Protein AF-A0A529LVK4-F1 (afdb_monomer_lite)

Structure (mmCIF, N/CA/C/O backbone):
data_AF-A0A529LVK4-F1
#
_entry.id   A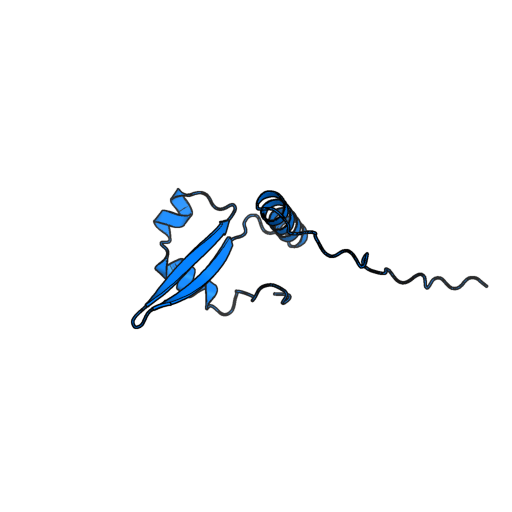F-A0A529LVK4-F1
#
loop_
_atom_site.group_PDB
_atom_site.id
_atom_site.type_symbol
_atom_site.label_atom_id
_atom_site.label_alt_id
_atom_site.label_comp_id
_atom_site.label_asym_id
_atom_site.label_entity_id
_atom_site.label_seq_id
_atom_site.pdbx_PDB_ins_code
_atom_site.Cartn_x
_atom_site.Cartn_y
_atom_site.Cartn_z
_atom_site.occupancy
_atom_site.B_iso_or_equiv
_atom_site.auth_seq_id
_atom_site.auth_comp_id
_atom_site.auth_asym_id
_atom_site.auth_atom_id
_atom_site.pdbx_PDB_model_num
ATOM 1 N N . MET A 1 1 ? -47.271 -2.293 -12.181 1.00 40.50 1 MET A N 1
ATOM 2 C CA . MET A 1 1 ? -46.303 -3.399 -12.041 1.00 40.50 1 MET A CA 1
ATOM 3 C C . MET A 1 1 ? -44.927 -2.799 -12.260 1.00 40.50 1 MET A C 1
ATOM 5 O O . MET A 1 1 ? -44.580 -2.512 -13.396 1.00 40.50 1 MET A O 1
ATOM 9 N N . SER A 1 2 ? -44.230 -2.465 -11.175 1.00 42.03 2 SER A N 1
ATOM 10 C CA . SER A 1 2 ? -42.958 -1.736 -11.215 1.00 42.03 2 SER A CA 1
ATOM 11 C C . SER A 1 2 ? -41.812 -2.732 -11.076 1.00 42.03 2 SER A C 1
ATOM 13 O O . SER A 1 2 ? -41.741 -3.431 -10.069 1.00 42.03 2 SER A O 1
ATOM 15 N N . SER A 1 3 ? -40.943 -2.812 -12.082 1.00 35.72 3 SER A N 1
ATOM 16 C CA . SER A 1 3 ? -39.708 -3.600 -12.024 1.00 35.72 3 SER A CA 1
ATOM 17 C C . SER A 1 3 ? -38.630 -2.823 -11.260 1.00 35.72 3 SER A C 1
ATOM 19 O O . SER A 1 3 ? -38.266 -1.734 -11.705 1.00 35.72 3 SER A O 1
ATOM 21 N N . PRO A 1 4 ? -38.072 -3.349 -10.156 1.00 49.78 4 PRO A N 1
ATOM 22 C CA . PRO A 1 4 ? -36.906 -2.772 -9.513 1.00 49.78 4 PRO A CA 1
ATOM 23 C C .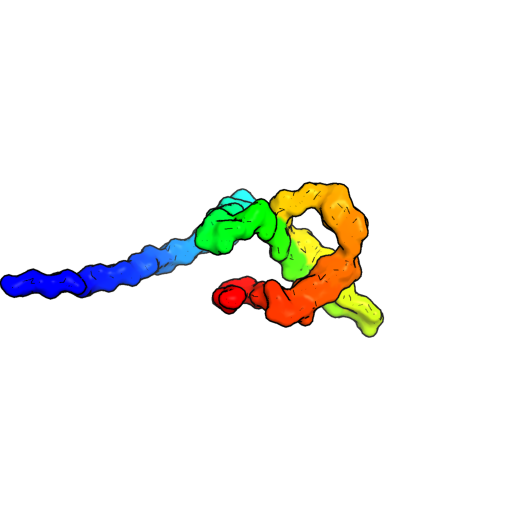 PRO A 1 4 ? -35.666 -3.429 -10.124 1.00 49.78 4 PRO A C 1
ATOM 25 O O . PRO A 1 4 ? -35.150 -4.420 -9.623 1.00 49.78 4 PRO A O 1
ATOM 28 N N . ALA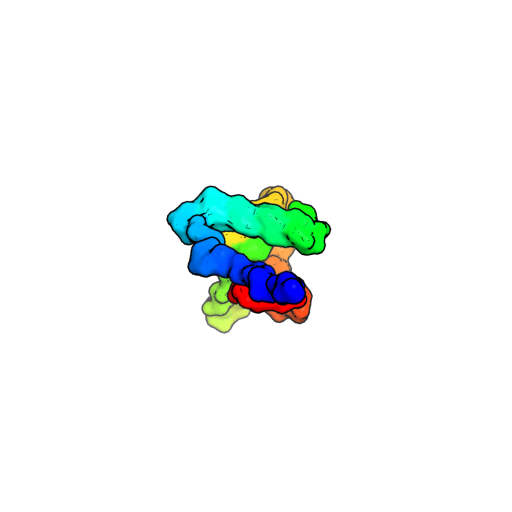 A 1 5 ? -35.223 -2.913 -11.264 1.00 46.41 5 ALA A N 1
ATOM 29 C CA . ALA A 1 5 ? -33.957 -3.312 -11.872 1.00 46.41 5 ALA A CA 1
ATOM 30 C C . ALA A 1 5 ? -33.249 -2.084 -12.452 1.00 46.41 5 ALA A C 1
ATOM 32 O O . ALA A 1 5 ? -32.785 -2.086 -13.587 1.00 46.41 5 ALA A O 1
ATOM 33 N N . ALA A 1 6 ? -33.174 -1.012 -11.661 1.00 46.66 6 ALA A N 1
ATOM 34 C CA . ALA A 1 6 ? -32.092 -0.058 -11.832 1.00 46.66 6 ALA A CA 1
ATOM 35 C C . ALA A 1 6 ? -30.851 -0.736 -11.246 1.00 46.66 6 ALA A C 1
ATOM 37 O O . ALA A 1 6 ? -30.626 -0.710 -10.036 1.00 46.66 6 ALA A O 1
ATOM 38 N N . LEU A 1 7 ? -30.128 -1.452 -12.113 1.00 44.34 7 LEU A N 1
ATOM 39 C CA . LEU A 1 7 ? -28.777 -1.909 -11.833 1.00 44.34 7 LEU A CA 1
ATOM 40 C C . LEU A 1 7 ? -28.014 -0.756 -11.180 1.00 44.34 7 LEU A C 1
ATOM 42 O O . LEU A 1 7 ? -27.985 0.347 -11.724 1.00 44.34 7 LEU A O 1
ATOM 46 N N . LEU A 1 8 ? -27.370 -1.048 -10.052 1.00 46.34 8 LEU A N 1
ATOM 47 C CA . LEU A 1 8 ? -26.175 -0.344 -9.610 1.00 46.34 8 LEU A CA 1
ATOM 48 C C . LEU A 1 8 ? -25.181 -0.370 -10.775 1.00 46.34 8 LEU A C 1
ATOM 50 O O . LEU A 1 8 ? -24.405 -1.310 -10.926 1.00 46.34 8 LEU A O 1
ATOM 54 N N . GLN A 1 9 ? -25.265 0.624 -11.650 1.00 46.50 9 GLN A N 1
ATOM 55 C CA . GLN A 1 9 ? -24.160 0.982 -12.511 1.00 46.50 9 GLN A CA 1
ATOM 56 C C . GLN A 1 9 ? -23.101 1.521 -11.550 1.00 46.50 9 GLN A C 1
ATOM 58 O O . GLN A 1 9 ? -23.365 2.533 -10.898 1.00 46.50 9 GLN A O 1
ATOM 63 N N . PRO A 1 10 ? -21.945 0.854 -11.373 1.00 49.22 10 PRO A N 1
ATOM 64 C CA . PRO A 1 10 ? -20.810 1.569 -10.824 1.00 49.22 10 PRO A CA 1
ATOM 65 C C . PRO A 1 10 ? -20.602 2.752 -11.765 1.00 49.22 10 PRO A C 1
ATOM 67 O O . PRO A 1 10 ? -20.538 2.548 -12.982 1.00 49.22 10 PRO A O 1
ATOM 70 N N . ASP A 1 11 ? -20.603 3.972 -11.227 1.00 46.25 11 ASP A N 1
ATOM 71 C CA . ASP A 1 11 ? -20.259 5.159 -11.998 1.00 46.25 11 ASP A CA 1
ATOM 72 C C . ASP A 1 11 ? -19.049 4.814 -12.868 1.00 46.25 11 ASP A C 1
ATOM 74 O O . ASP A 1 11 ? -18.002 4.399 -12.369 1.00 46.25 11 ASP A O 1
ATOM 78 N N . ALA A 1 12 ? -19.200 4.936 -14.189 1.00 48.12 12 ALA A N 1
ATOM 79 C CA . ALA A 1 12 ? -18.172 4.587 -15.174 1.00 48.12 12 ALA A CA 1
ATOM 80 C C . ALA A 1 12 ? -16.916 5.485 -15.081 1.00 48.12 12 ALA A C 1
ATOM 82 O O . ALA A 1 12 ? -16.010 5.405 -15.908 1.00 48.12 12 ALA A O 1
ATOM 83 N N . SER A 1 13 ? -16.858 6.324 -14.050 1.00 51.88 13 SER A N 1
ATOM 84 C CA . SER A 1 13 ? -15.727 7.129 -13.634 1.00 51.88 13 SER A CA 1
ATOM 85 C C . SER A 1 13 ? -15.013 6.376 -12.512 1.00 51.88 13 SER A C 1
ATOM 87 O O . SER A 1 13 ? -15.236 6.638 -11.331 1.00 51.88 13 SER A O 1
ATOM 89 N N . GLY A 1 14 ? -14.166 5.405 -12.867 1.00 62.81 14 GLY A N 1
ATOM 90 C CA . GLY A 1 14 ? -13.221 4.838 -11.902 1.00 62.81 14 GLY A CA 1
ATOM 91 C C . GLY A 1 14 ? -12.412 5.951 -11.212 1.00 62.81 14 GLY A C 1
ATOM 92 O O . GLY A 1 14 ? -12.330 7.064 -11.742 1.00 62.81 14 GLY A O 1
ATOM 93 N N . PRO A 1 15 ? -11.821 5.689 -10.034 1.00 67.56 15 PRO A N 1
ATOM 94 C CA . PRO A 1 15 ? -11.101 6.705 -9.271 1.00 67.56 15 PRO A CA 1
ATOM 95 C C . PRO A 1 15 ? -10.093 7.442 -10.162 1.00 67.56 15 PRO A C 1
ATOM 97 O O . PRO A 1 15 ? -9.268 6.823 -10.839 1.00 67.56 15 PRO A O 1
ATOM 100 N N . HIS A 1 16 ? -10.184 8.772 -10.194 1.00 78.94 16 HIS A N 1
ATOM 101 C CA . HIS A 1 16 ? -9.306 9.605 -11.007 1.00 78.94 16 HIS A CA 1
ATOM 102 C C . HIS A 1 16 ? -7.954 9.743 -10.302 1.00 78.94 16 HIS A C 1
ATOM 104 O O . HIS A 1 16 ? -7.761 10.608 -9.456 1.00 78.94 16 HIS A O 1
ATOM 110 N N . LEU A 1 17 ? -7.028 8.831 -10.604 1.00 85.12 17 LEU A N 1
ATOM 111 C CA . LEU A 1 17 ? -5.700 8.766 -9.988 1.00 85.12 17 LEU A CA 1
ATOM 112 C C . LEU A 1 17 ? -4.701 9.674 -10.725 1.00 85.12 17 LEU A C 1
ATOM 114 O O . LEU A 1 17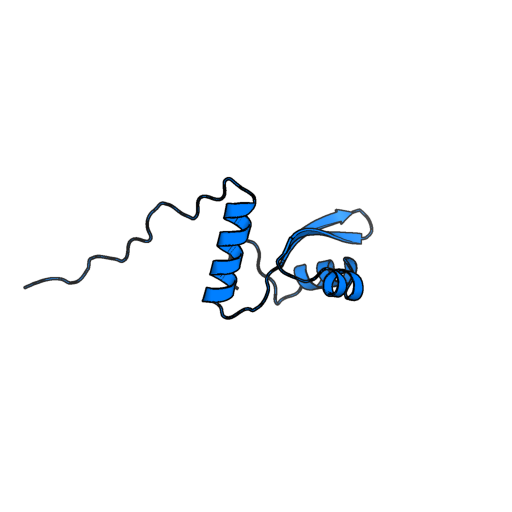 ? -3.755 9.193 -11.349 1.00 85.12 17 LEU A O 1
ATOM 118 N N . THR A 1 18 ? -4.923 10.989 -10.693 1.00 89.81 18 THR A N 1
ATOM 119 C CA . THR A 1 18 ? -4.067 11.966 -11.400 1.00 89.81 18 THR A CA 1
ATOM 120 C C . THR A 1 18 ? -2.940 12.543 -10.565 1.00 89.81 18 THR A C 1
ATOM 122 O O . THR A 1 18 ? -1.962 13.060 -11.109 1.00 89.81 18 THR A O 1
ATOM 125 N N . SER A 1 19 ? -3.053 12.452 -9.246 1.00 89.56 19 SER A N 1
ATOM 126 C CA . SER A 1 19 ? -2.083 12.986 -8.305 1.00 89.56 19 SER A CA 1
ATOM 127 C C . SER A 1 19 ? -1.678 11.947 -7.261 1.00 89.56 19 SER A C 1
ATOM 129 O O . SER A 1 19 ? -2.350 10.941 -7.028 1.00 89.56 19 SER A O 1
ATOM 131 N N . ARG A 1 20 ? -0.564 12.214 -6.570 1.00 87.94 20 ARG A N 1
ATOM 132 C CA . ARG A 1 20 ? -0.168 11.426 -5.395 1.00 87.94 20 ARG A CA 1
ATOM 133 C C . ARG A 1 20 ? -1.208 11.521 -4.271 1.00 87.94 20 ARG A C 1
ATOM 135 O O . ARG A 1 20 ? -1.380 10.551 -3.544 1.00 87.94 20 ARG A O 1
ATOM 142 N N . GLY A 1 21 ? -1.895 12.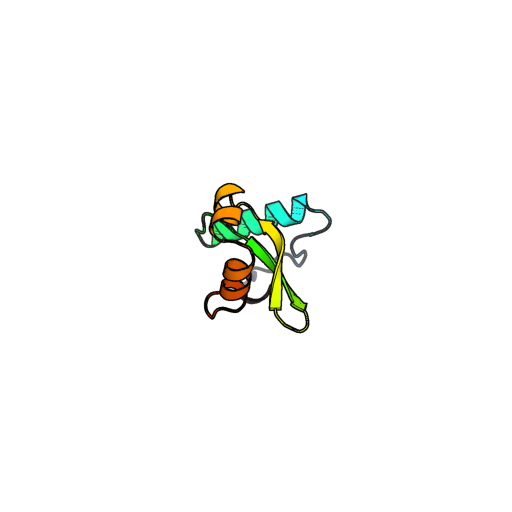659 -4.140 1.00 89.06 21 GLY A N 1
ATOM 143 C CA . GLY A 1 21 ? -2.988 12.826 -3.180 1.00 89.06 21 GLY A CA 1
ATOM 144 C C . GLY A 1 21 ? -4.159 11.896 -3.492 1.00 89.06 21 GLY A C 1
ATOM 145 O O . GLY A 1 21 ? -4.628 11.201 -2.594 1.00 89.06 21 GLY A O 1
ATOM 146 N N . ASP A 1 22 ? -4.546 11.808 -4.767 1.00 90.81 22 ASP A N 1
ATOM 147 C CA . ASP A 1 22 ? -5.623 10.924 -5.235 1.00 90.81 22 ASP A CA 1
ATOM 148 C C . ASP A 1 22 ? -5.276 9.456 -4.955 1.00 90.81 22 ASP A C 1
ATOM 150 O O . ASP A 1 22 ? -6.111 8.694 -4.472 1.00 90.81 22 ASP A O 1
ATOM 154 N N . LEU A 1 23 ? -4.014 9.075 -5.188 1.00 89.69 23 LEU A N 1
ATOM 155 C CA . LEU A 1 23 ? -3.510 7.732 -4.899 1.00 89.69 23 LEU A CA 1
ATOM 156 C C . LEU A 1 23 ? -3.576 7.399 -3.404 1.00 89.69 23 LEU A C 1
ATOM 158 O O . LEU A 1 23 ? -4.045 6.324 -3.031 1.00 89.69 23 LEU A O 1
ATOM 162 N N . THR A 1 24 ? -3.124 8.317 -2.547 1.00 91.06 24 THR A N 1
ATOM 163 C CA . THR A 1 24 ? -3.205 8.147 -1.092 1.00 91.06 24 THR A CA 1
ATOM 164 C C . THR A 1 24 ? -4.656 8.033 -0.635 1.00 91.06 24 THR A C 1
ATOM 166 O O . THR A 1 24 ? -4.971 7.132 0.139 1.00 91.06 24 THR A O 1
ATOM 169 N N . GLY A 1 25 ? -5.541 8.907 -1.124 1.00 91.56 25 GLY A N 1
ATOM 170 C CA . GLY A 1 25 ? -6.965 8.885 -0.786 1.00 91.56 25 GLY A CA 1
ATOM 171 C C . GLY A 1 25 ? -7.639 7.579 -1.199 1.00 91.56 25 GLY A C 1
ATOM 172 O O . GLY A 1 25 ? -8.327 6.963 -0.389 1.00 91.56 25 GLY A O 1
ATOM 173 N N . PHE A 1 26 ? -7.369 7.107 -2.419 1.00 91.00 26 PHE A N 1
ATOM 174 C CA . PHE A 1 26 ? -7.882 5.833 -2.916 1.00 91.00 26 PHE A CA 1
ATOM 175 C C . PHE A 1 26 ? -7.479 4.650 -2.025 1.00 91.00 26 PHE A C 1
ATOM 177 O O . PHE A 1 26 ? -8.341 3.876 -1.613 1.00 91.00 26 PHE A O 1
ATOM 184 N N . PHE A 1 27 ? -6.192 4.512 -1.686 1.00 91.06 27 PHE A N 1
ATOM 185 C CA . PHE A 1 27 ? -5.741 3.392 -0.855 1.00 91.06 27 PHE A CA 1
ATOM 186 C C . PHE A 1 27 ? -6.195 3.493 0.603 1.00 91.06 27 PHE A C 1
ATOM 188 O O . PHE A 1 27 ? -6.457 2.461 1.214 1.00 91.06 27 PHE A O 1
ATOM 195 N N . MET A 1 28 ? -6.324 4.703 1.154 1.00 91.88 28 MET A N 1
ATOM 196 C CA . MET A 1 28 ? -6.914 4.900 2.482 1.00 91.88 28 MET A CA 1
ATOM 197 C C . MET A 1 28 ? -8.380 4.458 2.508 1.00 91.88 28 MET A C 1
ATOM 199 O O . MET A 1 28 ? -8.781 3.764 3.440 1.00 91.88 28 MET A O 1
ATOM 203 N N . GLN A 1 29 ? -9.161 4.808 1.478 1.00 91.00 29 GLN A N 1
ATOM 204 C CA . GLN A 1 29 ? -10.549 4.361 1.367 1.00 91.00 29 GLN A CA 1
ATOM 205 C C . GLN A 1 29 ? -10.630 2.842 1.198 1.00 91.00 29 GLN A C 1
ATOM 207 O O . GLN A 1 29 ? -11.376 2.194 1.921 1.00 91.00 29 GLN A O 1
ATOM 212 N N . LEU A 1 30 ? -9.810 2.259 0.316 1.00 88.69 30 LEU A N 1
ATOM 213 C CA . LEU A 1 30 ? -9.766 0.810 0.118 1.00 88.69 30 LEU A CA 1
ATOM 214 C C . LEU A 1 30 ? -9.404 0.064 1.409 1.00 88.69 30 LEU A C 1
ATOM 216 O O . LEU A 1 30 ? -10.022 -0.950 1.718 1.00 88.69 30 LEU A O 1
ATOM 220 N N . ALA A 1 31 ? -8.414 0.557 2.159 1.00 91.62 31 ALA A N 1
ATOM 221 C CA . ALA A 1 31 ? -8.027 -0.021 3.440 1.00 91.62 31 ALA A CA 1
ATOM 222 C C . ALA A 1 31 ? -9.191 0.031 4.441 1.00 91.62 31 ALA A C 1
ATOM 224 O O . ALA A 1 31 ? -9.508 -0.987 5.053 1.00 91.62 31 ALA A O 1
ATOM 225 N N . ALA A 1 32 ? -9.888 1.167 4.534 1.00 91.19 32 ALA A N 1
ATOM 226 C CA . ALA A 1 32 ? -11.075 1.299 5.375 1.00 91.19 32 ALA A CA 1
ATOM 227 C C . ALA A 1 32 ? -12.202 0.335 4.957 1.00 91.19 32 ALA A C 1
ATOM 229 O O . ALA A 1 32 ? -12.790 -0.318 5.819 1.00 91.19 32 ALA A O 1
ATOM 230 N N . ASP A 1 33 ? -12.460 0.190 3.654 1.00 90.56 33 ASP A N 1
ATOM 231 C CA . ASP A 1 33 ? -13.519 -0.673 3.117 1.00 90.56 33 ASP A CA 1
ATOM 232 C C . ASP A 1 33 ? -13.296 -2.162 3.445 1.00 90.56 33 ASP A C 1
ATOM 234 O O . ASP A 1 33 ? -14.262 -2.901 3.643 1.00 90.56 33 ASP A O 1
ATOM 238 N N . ILE A 1 34 ? -12.037 -2.610 3.526 1.00 88.12 34 ILE A N 1
ATOM 239 C CA . ILE A 1 34 ? -11.678 -3.996 3.885 1.00 88.12 34 ILE A CA 1
ATOM 240 C C . ILE A 1 34 ? -11.342 -4.177 5.376 1.00 88.12 34 ILE A C 1
ATOM 242 O O . ILE A 1 34 ? -11.032 -5.292 5.794 1.00 88.12 34 ILE A O 1
ATOM 246 N N . GLY A 1 35 ? -11.383 -3.105 6.174 1.00 91.88 35 GLY A N 1
ATOM 247 C CA . GLY A 1 35 ? -11.038 -3.125 7.599 1.00 91.88 35 GLY A CA 1
ATOM 248 C C . GLY A 1 35 ? -9.539 -3.272 7.896 1.00 91.88 35 GLY A C 1
ATOM 249 O O . GLY A 1 35 ? -9.178 -3.808 8.939 1.00 91.88 35 GLY A O 1
ATOM 250 N N . ALA A 1 36 ? -8.666 -2.834 6.988 1.00 91.12 36 ALA A N 1
ATOM 251 C CA . ALA A 1 36 ? -7.222 -2.806 7.192 1.00 91.12 36 ALA A CA 1
ATOM 252 C C . ALA A 1 36 ? -6.764 -1.459 7.774 1.00 91.12 36 ALA A C 1
ATOM 254 O O . ALA A 1 36 ? -7.121 -0.396 7.269 1.00 91.12 36 ALA A O 1
ATOM 255 N N . ASP A 1 37 ? -5.890 -1.498 8.782 1.00 91.94 37 ASP A N 1
ATOM 256 C CA . ASP A 1 37 ? -5.314 -0.287 9.389 1.00 91.94 37 ASP A CA 1
ATOM 257 C C . ASP A 1 37 ? -4.255 0.375 8.497 1.00 91.94 37 ASP A C 1
ATOM 259 O O . ASP A 1 37 ? -3.948 1.566 8.607 1.00 91.94 37 ASP A O 1
ATOM 263 N N . SER A 1 38 ? -3.605 -0.414 7.643 1.00 92.25 38 SER A N 1
ATOM 264 C CA . SER A 1 38 ? -2.446 0.038 6.887 1.00 92.25 38 SER A CA 1
ATOM 265 C C . SER A 1 38 ? -2.347 -0.603 5.513 1.00 92.25 38 SER A C 1
ATOM 267 O O . SER A 1 38 ? -2.709 -1.759 5.316 1.00 92.25 38 SER A O 1
ATOM 269 N N . TYR A 1 39 ? -1.799 0.151 4.565 1.00 92.75 39 TYR A N 1
ATOM 270 C CA . TYR A 1 39 ? -1.538 -0.291 3.204 1.00 92.75 39 TYR A CA 1
ATOM 271 C C . TYR A 1 39 ? -0.097 0.032 2.813 1.00 92.75 39 TYR A C 1
ATOM 273 O O . TYR A 1 39 ? 0.492 1.019 3.260 1.00 92.75 39 TYR A O 1
ATOM 281 N N . MET A 1 40 ? 0.450 -0.784 1.919 1.00 93.00 40 MET A N 1
ATOM 282 C CA . MET A 1 40 ? 1.713 -0.505 1.254 1.00 93.00 40 MET A CA 1
ATOM 283 C C . MET A 1 40 ? 1.615 -0.944 -0.205 1.00 93.00 40 MET A C 1
ATOM 285 O O . MET A 1 40 ? 1.343 -2.106 -0.495 1.00 93.00 40 MET A O 1
ATOM 289 N N . LEU A 1 41 ? 1.860 -0.010 -1.121 1.00 91.88 41 LEU A N 1
ATOM 290 C CA . LEU A 1 41 ? 2.037 -0.289 -2.539 1.00 91.88 41 LEU A CA 1
ATOM 291 C C . LEU A 1 41 ? 3.533 -0.318 -2.851 1.00 91.88 41 LEU A C 1
ATOM 293 O O . LEU A 1 41 ? 4.233 0.689 -2.688 1.00 91.88 41 LEU A O 1
ATOM 297 N N . VAL A 1 42 ? 4.013 -1.458 -3.343 1.00 90.69 42 VAL A N 1
ATOM 298 C CA . VAL A 1 42 ? 5.419 -1.665 -3.699 1.00 90.69 42 VAL A CA 1
ATOM 299 C C . VAL A 1 42 ? 5.574 -2.062 -5.159 1.00 90.69 42 VAL A C 1
ATOM 301 O O . VAL A 1 42 ? 4.760 -2.797 -5.710 1.00 90.69 42 VAL A O 1
ATOM 304 N N . ALA A 1 43 ? 6.650 -1.588 -5.778 1.00 90.06 43 ALA A N 1
ATOM 305 C CA . ALA A 1 43 ? 7.146 -2.102 -7.044 1.00 90.06 43 ALA A CA 1
ATOM 306 C C . ALA A 1 43 ? 8.339 -3.018 -6.758 1.00 90.06 43 ALA A C 1
ATOM 308 O O . ALA A 1 43 ? 9.298 -2.594 -6.108 1.00 90.06 43 ALA A O 1
ATOM 309 N N . ILE A 1 44 ? 8.274 -4.261 -7.237 1.00 87.31 44 ILE A N 1
ATOM 310 C CA . ILE A 1 44 ? 9.378 -5.216 -7.119 1.00 87.31 44 ILE A CA 1
ATOM 311 C C . ILE A 1 44 ? 10.251 -5.106 -8.359 1.00 87.31 44 ILE A C 1
ATOM 313 O O . ILE A 1 44 ? 9.828 -5.447 -9.465 1.00 87.31 44 ILE A O 1
ATOM 317 N N . VAL A 1 45 ? 11.468 -4.608 -8.165 1.00 83.44 45 VAL A N 1
ATOM 318 C CA . VAL A 1 45 ? 12.487 -4.564 -9.211 1.00 83.44 45 VAL A CA 1
ATOM 319 C C . VAL A 1 45 ? 13.366 -5.795 -9.031 1.00 83.44 45 VAL A C 1
ATOM 321 O O . VAL A 1 45 ? 13.949 -5.995 -7.967 1.00 83.44 45 VAL A O 1
ATOM 324 N N . HIS A 1 46 ? 13.428 -6.634 -10.061 1.00 76.25 46 HIS A N 1
ATOM 325 C CA . HIS A 1 46 ? 14.359 -7.755 -10.100 1.00 76.25 46 HIS A CA 1
ATOM 326 C C . HIS A 1 46 ? 15.701 -7.224 -10.608 1.00 76.25 46 HIS A C 1
ATOM 328 O O . HIS A 1 46 ? 15.806 -6.853 -11.778 1.00 76.25 46 HIS A O 1
ATOM 334 N N . ASP A 1 47 ? 16.702 -7.159 -9.734 1.00 68.12 47 ASP A N 1
ATOM 335 C CA . ASP A 1 47 ? 18.104 -7.021 -10.132 1.00 68.12 47 ASP A CA 1
ATOM 336 C C . ASP A 1 47 ? 18.769 -8.404 -10.061 1.00 68.12 47 ASP A C 1
ATOM 338 O O . ASP A 1 47 ? 18.311 -9.266 -9.310 1.00 68.12 47 ASP A O 1
ATOM 342 N N . GLN A 1 48 ? 19.814 -8.624 -10.861 1.00 62.16 48 GLN A N 1
ATOM 343 C CA . GLN A 1 48 ? 20.392 -9.924 -11.251 1.00 62.16 48 GLN A CA 1
ATOM 344 C C . GLN A 1 48 ? 20.605 -10.931 -10.104 1.00 62.16 48 GLN A C 1
ATOM 346 O O . GLN A 1 48 ? 20.554 -12.130 -10.357 1.00 62.16 48 GLN A O 1
ATOM 351 N N . ASP A 1 49 ? 20.756 -10.471 -8.857 1.00 62.00 49 ASP A N 1
ATOM 352 C CA . ASP A 1 49 ? 20.924 -11.330 -7.680 1.00 62.00 49 ASP A CA 1
ATOM 353 C C . ASP A 1 49 ? 19.881 -11.125 -6.562 1.00 62.00 49 ASP A C 1
ATOM 355 O O . ASP A 1 49 ? 19.901 -11.873 -5.575 1.00 62.00 49 ASP A O 1
ATOM 359 N N . ARG A 1 50 ? 19.002 -10.106 -6.632 1.00 66.81 50 ARG A N 1
ATOM 360 C CA . ARG A 1 50 ? 18.082 -9.737 -5.531 1.00 66.81 50 ARG A CA 1
ATOM 361 C C . ARG A 1 50 ? 16.812 -9.016 -5.995 1.00 66.81 50 ARG A C 1
ATOM 363 O O . ARG A 1 50 ? 16.845 -8.132 -6.844 1.00 66.81 50 ARG A O 1
ATOM 370 N N . ASN A 1 51 ? 15.708 -9.319 -5.312 1.00 71.94 51 ASN A N 1
ATOM 371 C CA . ASN A 1 51 ? 14.471 -8.543 -5.396 1.00 71.94 51 ASN A CA 1
ATOM 372 C C . ASN A 1 51 ? 14.577 -7.322 -4.481 1.00 71.94 51 ASN A C 1
ATOM 374 O O . ASN A 1 51 ? 14.705 -7.480 -3.262 1.00 71.94 51 ASN A O 1
ATOM 378 N N . ASP A 1 52 ? 14.518 -6.122 -5.058 1.00 82.75 52 ASP A N 1
ATOM 379 C CA . ASP A 1 52 ? 14.431 -4.878 -4.292 1.00 82.75 52 ASP A CA 1
ATOM 380 C C . ASP A 1 52 ? 12.995 -4.347 -4.294 1.00 82.75 52 ASP A C 1
ATOM 382 O O . ASP A 1 52 ? 12.325 -4.276 -5.331 1.00 82.75 52 ASP A O 1
ATOM 386 N N . ALA A 1 53 ? 12.517 -3.977 -3.107 1.00 87.94 53 ALA A N 1
ATOM 387 C CA . ALA A 1 53 ? 11.208 -3.370 -2.932 1.00 87.94 53 ALA A CA 1
ATOM 388 C C . ALA A 1 53 ? 11.338 -1.850 -2.977 1.00 87.94 53 ALA A C 1
ATOM 390 O O . ALA A 1 53 ? 11.886 -1.212 -2.070 1.00 87.94 53 ALA A O 1
ATOM 391 N N . ARG A 1 54 ? 10.743 -1.249 -4.006 1.00 90.81 54 ARG A N 1
ATOM 392 C CA . ARG A 1 54 ? 10.556 0.196 -4.084 1.00 90.81 54 ARG A CA 1
ATOM 393 C C . ARG A 1 54 ? 9.158 0.552 -3.595 1.00 90.81 54 ARG A C 1
ATOM 395 O O . ARG A 1 54 ? 8.172 0.305 -4.285 1.00 90.81 54 ARG A O 1
ATOM 402 N N . ILE A 1 55 ? 9.076 1.174 -2.422 1.00 91.19 55 ILE A N 1
ATOM 403 C CA . ILE A 1 55 ? 7.810 1.680 -1.878 1.00 91.19 55 ILE A CA 1
ATOM 404 C C . ILE A 1 55 ? 7.333 2.854 -2.742 1.00 91.19 55 ILE A C 1
ATOM 406 O O . ILE A 1 55 ? 8.037 3.856 -2.892 1.00 91.19 55 ILE A O 1
ATOM 410 N N . VAL A 1 56 ? 6.145 2.715 -3.330 1.00 90.56 56 VAL A N 1
ATOM 411 C CA . VAL A 1 56 ? 5.507 3.733 -4.181 1.00 90.56 56 VAL A CA 1
ATOM 412 C C . VAL A 1 56 ? 4.619 4.647 -3.337 1.00 90.56 56 VAL A C 1
ATOM 414 O O . VAL A 1 56 ? 4.684 5.874 -3.472 1.00 90.56 56 VAL A O 1
ATOM 417 N N . SER A 1 57 ? 3.818 4.035 -2.458 1.00 91.25 57 SER A N 1
ATOM 418 C CA . SER A 1 57 ? 2.961 4.696 -1.472 1.00 91.25 57 SER A CA 1
ATOM 419 C C . SER A 1 57 ? 2.763 3.792 -0.256 1.00 91.25 57 SER A C 1
ATOM 421 O O . SER A 1 57 ? 2.727 2.571 -0.395 1.00 91.25 57 SER A O 1
ATOM 423 N N . SER A 1 58 ? 2.649 4.375 0.931 1.00 93.75 58 SER A N 1
ATOM 424 C CA . SER A 1 58 ? 2.421 3.651 2.181 1.00 93.75 58 SER A CA 1
ATOM 425 C C . SER A 1 58 ? 1.896 4.606 3.245 1.00 93.75 58 SER A C 1
ATOM 427 O O . SER A 1 58 ? 2.298 5.772 3.261 1.00 93.75 58 SER A O 1
ATOM 429 N N . ASN A 1 59 ? 1.053 4.111 4.149 1.00 94.38 59 ASN A N 1
ATOM 430 C CA . ASN A 1 59 ? 0.719 4.806 5.397 1.00 94.38 59 ASN A CA 1
ATOM 431 C C . ASN A 1 59 ? 1.444 4.216 6.625 1.00 94.38 59 ASN A C 1
ATOM 433 O O . ASN A 1 59 ? 1.167 4.622 7.751 1.00 94.38 59 ASN A O 1
ATOM 437 N N . TRP A 1 60 ? 2.378 3.280 6.421 1.00 95.12 60 TRP A N 1
ATOM 438 C CA . TRP A 1 60 ? 3.187 2.714 7.498 1.00 95.12 60 TRP A CA 1
ATOM 439 C C . TRP A 1 60 ? 4.153 3.754 8.063 1.00 95.12 60 TRP A C 1
ATOM 441 O O . TRP A 1 60 ? 4.747 4.542 7.323 1.00 95.12 60 TRP A O 1
ATOM 451 N N . ILE A 1 61 ? 4.362 3.705 9.378 1.00 95.12 61 ILE A N 1
ATOM 452 C CA . ILE A 1 61 ? 5.374 4.530 10.036 1.00 95.12 61 ILE A CA 1
ATOM 453 C C . ILE A 1 61 ? 6.778 4.126 9.578 1.00 95.12 61 ILE A C 1
ATOM 455 O O . ILE A 1 61 ? 7.060 2.951 9.330 1.00 95.12 61 ILE A O 1
ATOM 459 N N . PHE A 1 62 ? 7.671 5.108 9.495 1.00 92.75 62 PHE A N 1
ATOM 460 C CA . PHE A 1 62 ? 9.028 4.907 8.993 1.00 92.75 62 PHE A CA 1
ATOM 461 C C . PHE A 1 62 ? 9.809 3.860 9.799 1.00 92.75 62 PHE A C 1
ATOM 463 O O . PHE A 1 62 ? 10.403 2.962 9.212 1.00 92.75 62 PHE A O 1
ATOM 470 N N . ASP A 1 63 ? 9.722 3.901 11.129 1.00 94.94 63 ASP A N 1
ATOM 471 C CA . ASP A 1 63 ? 10.444 2.964 11.996 1.00 94.94 63 ASP A CA 1
ATOM 472 C C . ASP A 1 63 ? 10.047 1.501 11.745 1.00 94.94 63 ASP A C 1
ATOM 474 O O . ASP A 1 63 ? 10.895 0.613 11.776 1.00 94.94 63 ASP A O 1
ATOM 478 N N . ALA A 1 64 ? 8.773 1.236 11.433 1.00 93.75 64 ALA A N 1
ATOM 479 C CA . ALA A 1 64 ? 8.314 -0.108 11.084 1.00 93.75 64 ALA A CA 1
ATOM 480 C C . ALA A 1 64 ? 8.904 -0.574 9.745 1.00 93.75 64 ALA A C 1
ATOM 482 O O . ALA A 1 64 ? 9.287 -1.736 9.606 1.00 93.75 64 ALA A O 1
ATOM 483 N N . ILE A 1 65 ? 9.009 0.336 8.771 1.00 93.56 65 ILE A N 1
ATOM 484 C CA . ILE A 1 65 ? 9.625 0.062 7.467 1.00 93.56 65 ILE A CA 1
ATOM 485 C C . ILE A 1 65 ? 11.114 -0.259 7.639 1.00 93.56 65 ILE A C 1
ATOM 487 O O . ILE A 1 65 ? 11.588 -1.247 7.076 1.00 93.56 65 ILE A O 1
ATOM 491 N N . GLU A 1 66 ? 11.835 0.538 8.428 1.00 93.81 66 GLU A N 1
ATOM 492 C CA . GLU A 1 66 ? 13.263 0.330 8.697 1.00 93.81 66 GLU A CA 1
ATOM 493 C C . GLU A 1 66 ? 13.518 -0.969 9.466 1.00 93.81 66 GLU A C 1
ATOM 495 O O . GLU A 1 66 ? 14.422 -1.726 9.110 1.00 93.81 66 GLU A O 1
ATOM 500 N N . LEU A 1 67 ? 12.691 -1.275 10.471 1.00 94.44 67 LEU A N 1
ATOM 501 C CA . LEU A 1 67 ? 12.819 -2.491 11.274 1.00 94.44 67 LEU A CA 1
ATOM 502 C C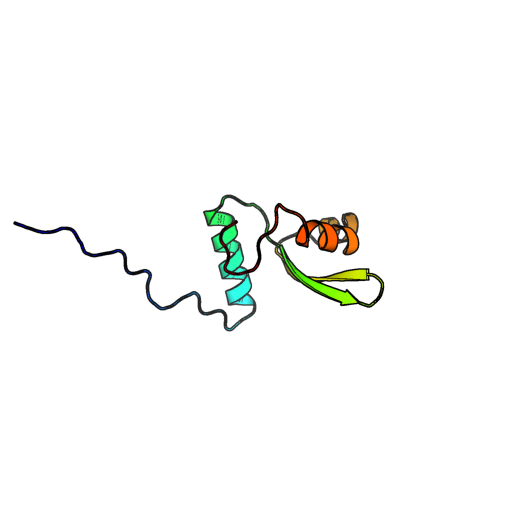 . LEU A 1 67 ? 12.611 -3.767 10.443 1.00 94.44 67 LEU A C 1
ATOM 504 O O . LEU A 1 67 ? 13.358 -4.735 10.590 1.00 94.44 67 LEU A O 1
ATOM 508 N N . ILE A 1 68 ? 11.592 -3.781 9.581 1.00 92.12 68 ILE A N 1
ATOM 509 C CA . ILE A 1 68 ? 11.288 -4.917 8.693 1.00 92.12 68 ILE A CA 1
ATOM 510 C C . ILE A 1 68 ? 12.341 -5.024 7.585 1.00 92.12 68 ILE A C 1
ATOM 512 O O . ILE A 1 68 ? 12.794 -6.120 7.238 1.00 92.12 68 ILE A O 1
ATOM 516 N N . GLY A 1 69 ? 12.734 -3.880 7.029 1.00 91.50 69 GLY A N 1
ATOM 517 C CA . GLY A 1 69 ? 13.691 -3.768 5.943 1.00 91.50 69 GLY A CA 1
ATOM 518 C C . GLY A 1 69 ? 13.124 -4.165 4.575 1.00 91.50 69 GLY A C 1
ATOM 519 O O . GLY A 1 69 ? 12.251 -5.025 4.423 1.00 91.50 69 GLY A O 1
ATOM 520 N N . LYS A 1 70 ? 13.690 -3.568 3.520 1.00 88.00 70 LYS A N 1
ATOM 521 C CA . LYS A 1 70 ? 13.220 -3.733 2.131 1.00 88.00 70 LYS A CA 1
ATOM 522 C C . LYS A 1 70 ? 13.225 -5.176 1.631 1.00 88.00 70 LYS A C 1
ATOM 524 O O . LYS A 1 70 ? 12.352 -5.555 0.860 1.00 88.00 70 LYS A O 1
ATOM 529 N N . ARG A 1 71 ? 14.171 -6.002 2.091 1.00 87.81 71 ARG A N 1
ATOM 530 C CA . ARG A 1 71 ? 14.255 -7.416 1.690 1.00 87.81 71 ARG A CA 1
ATOM 531 C C . ARG A 1 71 ? 13.039 -8.214 2.158 1.00 87.81 71 ARG A C 1
ATOM 533 O O . ARG A 1 71 ? 12.502 -9.010 1.397 1.00 87.81 71 ARG A O 1
ATOM 540 N N . LEU A 1 72 ? 12.615 -8.022 3.408 1.00 89.38 72 LEU A N 1
ATOM 541 C CA . LEU A 1 72 ? 11.450 -8.730 3.932 1.00 89.38 72 LEU A CA 1
ATOM 542 C C . LEU A 1 72 ? 10.166 -8.201 3.286 1.00 89.38 72 LEU A C 1
ATOM 544 O O . LEU A 1 72 ? 9.310 -9.001 2.928 1.00 89.38 72 LEU A O 1
ATOM 548 N N . ILE A 1 73 ? 10.080 -6.891 3.034 1.00 91.44 73 ILE A N 1
ATOM 549 C CA . ILE A 1 73 ? 8.984 -6.290 2.256 1.00 91.44 73 ILE A CA 1
ATOM 550 C C . ILE A 1 73 ? 8.897 -6.913 0.853 1.00 91.44 73 ILE A C 1
ATOM 552 O O . ILE A 1 73 ? 7.809 -7.286 0.423 1.00 91.44 73 ILE A O 1
ATOM 556 N N . ALA A 1 74 ? 10.027 -7.085 0.158 1.00 90.31 74 ALA A N 1
ATOM 557 C CA . ALA A 1 74 ? 10.059 -7.734 -1.153 1.00 90.31 74 ALA A CA 1
ATOM 558 C C . ALA A 1 74 ? 9.567 -9.188 -1.086 1.00 90.31 74 ALA A C 1
ATOM 560 O O . ALA A 1 74 ? 8.772 -9.609 -1.921 1.00 90.31 74 ALA A O 1
ATOM 561 N N . ASN A 1 75 ? 9.988 -9.939 -0.066 1.00 89.00 75 ASN A N 1
ATOM 562 C CA . ASN A 1 75 ? 9.531 -11.314 0.138 1.00 89.00 75 ASN A CA 1
ATOM 563 C C . ASN A 1 75 ? 8.031 -11.392 0.460 1.00 89.00 75 ASN A C 1
ATOM 565 O O . ASN A 1 75 ? 7.361 -12.297 -0.026 1.00 89.00 75 ASN A O 1
ATOM 569 N N . LEU A 1 76 ? 7.499 -10.454 1.254 1.00 88.75 76 LEU A N 1
ATOM 570 C CA . LEU A 1 76 ? 6.067 -10.377 1.559 1.00 88.75 76 LEU A CA 1
ATOM 571 C C . LEU A 1 76 ? 5.246 -10.083 0.303 1.00 88.75 76 LEU A C 1
ATOM 573 O O . LEU A 1 76 ? 4.252 -10.757 0.071 1.00 88.75 76 LEU A O 1
ATOM 577 N N . ALA A 1 77 ? 5.694 -9.134 -0.520 1.00 88.00 77 ALA A N 1
ATOM 578 C CA . ALA A 1 77 ? 5.046 -8.740 -1.774 1.00 88.00 77 ALA A CA 1
ATOM 579 C C . ALA A 1 77 ? 5.055 -9.816 -2.869 1.00 88.00 77 ALA A C 1
ATOM 581 O O . ALA A 1 77 ? 4.299 -9.731 -3.831 1.00 88.00 77 ALA A O 1
ATOM 582 N N . LEU A 1 78 ? 5.944 -10.801 -2.749 1.00 86.12 78 LEU A N 1
ATOM 583 C CA . LEU A 1 78 ? 5.977 -11.998 -3.592 1.00 86.12 78 LEU A CA 1
ATOM 584 C C . LEU A 1 78 ? 5.302 -13.196 -2.911 1.00 86.12 78 LEU A C 1
ATOM 586 O O . LEU A 1 78 ? 5.301 -14.305 -3.446 1.00 86.12 78 LEU A O 1
ATOM 590 N N . GLY A 1 79 ? 4.771 -12.987 -1.708 1.00 84.81 79 GLY A N 1
ATOM 591 C CA . GLY A 1 79 ? 4.122 -14.003 -0.908 1.00 84.81 79 GLY A CA 1
ATOM 592 C C . GLY A 1 79 ? 2.687 -14.278 -1.363 1.00 84.81 79 GLY A C 1
ATOM 593 O O . GLY A 1 79 ? 2.070 -13.490 -2.081 1.00 84.81 79 GLY A O 1
ATOM 594 N N . PRO A 1 80 ? 2.102 -15.387 -0.890 1.00 85.06 80 PRO A N 1
ATOM 595 C CA . PRO A 1 80 ? 0.765 -15.816 -1.297 1.00 85.06 80 PRO A CA 1
ATOM 596 C C . PRO A 1 80 ? -0.367 -14.934 -0.747 1.00 85.06 80 PRO A C 1
ATOM 598 O O . PRO A 1 80 ? -1.507 -15.089 -1.165 1.00 85.06 80 PRO A O 1
ATOM 601 N N . LEU A 1 81 ? -0.072 -14.039 0.203 1.00 82.12 81 LEU A N 1
ATOM 602 C CA . LEU A 1 81 ? -1.049 -13.164 0.864 1.00 82.12 81 LEU A CA 1
ATOM 603 C C . LEU A 1 81 ? -1.096 -11.754 0.257 1.00 82.12 81 LEU A C 1
ATOM 605 O O . LEU A 1 81 ? -1.687 -10.849 0.841 1.00 82.12 81 LEU A O 1
ATOM 609 N N . THR A 1 82 ? -0.438 -11.546 -0.884 1.00 83.25 82 THR A N 1
ATOM 610 C CA . THR A 1 82 ? -0.410 -10.255 -1.576 1.00 83.25 82 THR A CA 1
ATOM 611 C C . THR A 1 82 ? -1.027 -10.361 -2.954 1.00 83.25 82 THR A C 1
ATOM 613 O O . THR A 1 82 ? -0.955 -11.401 -3.604 1.00 83.25 82 THR A O 1
ATOM 616 N N . VAL A 1 83 ? -1.637 -9.266 -3.395 1.00 76.81 83 VAL A N 1
ATOM 617 C CA . VAL A 1 83 ? -2.404 -9.213 -4.634 1.00 76.81 83 VAL A CA 1
ATOM 618 C C . VAL A 1 83 ? -1.828 -8.159 -5.574 1.00 76.81 83 VAL A C 1
ATOM 620 O O . VAL A 1 83 ? -1.377 -7.097 -5.142 1.00 76.81 83 VAL A O 1
ATOM 623 N N . ALA A 1 84 ? -1.832 -8.452 -6.875 1.00 76.75 84 ALA A N 1
ATOM 624 C CA . ALA A 1 84 ? -1.460 -7.471 -7.884 1.00 76.75 84 ALA A CA 1
ATOM 625 C C . ALA A 1 84 ? -2.501 -6.333 -7.935 1.00 76.75 84 ALA A C 1
ATOM 627 O O . ALA A 1 84 ? -3.694 -6.583 -7.733 1.00 76.75 84 ALA A O 1
ATOM 628 N N . PRO A 1 85 ? -2.098 -5.087 -8.249 1.00 71.44 85 PRO A N 1
ATOM 629 C CA . PRO A 1 85 ? -3.042 -3.986 -8.407 1.00 71.44 85 PRO A CA 1
ATOM 630 C C . PRO A 1 85 ? -4.174 -4.335 -9.384 1.00 71.44 85 PRO A C 1
ATOM 632 O O . PRO A 1 85 ? -3.925 -4.805 -10.492 1.00 71.44 85 PRO A O 1
ATOM 635 N N . GLY A 1 86 ? -5.419 -4.090 -8.971 1.00 70.25 86 GLY A N 1
ATOM 636 C CA . GLY A 1 86 ? -6.614 -4.361 -9.780 1.00 70.25 86 GLY A CA 1
ATOM 637 C C . GLY A 1 86 ? -7.169 -5.785 -9.671 1.00 70.25 86 GLY A C 1
ATOM 638 O O . GLY A 1 86 ? -8.232 -6.054 -10.226 1.00 70.25 86 GLY A O 1
ATOM 639 N N . VAL A 1 87 ? -6.511 -6.681 -8.934 1.00 70.44 87 VAL A N 1
ATOM 640 C CA . VAL A 1 87 ? -7.043 -8.008 -8.600 1.00 70.44 87 VAL A CA 1
ATOM 641 C C . VAL A 1 87 ? -7.643 -7.948 -7.190 1.00 70.44 87 VAL A C 1
ATOM 643 O O . VAL A 1 87 ? -7.101 -7.278 -6.310 1.00 70.44 87 VAL A O 1
ATOM 646 N N . ARG A 1 88 ? -8.804 -8.582 -6.971 1.00 58.25 88 ARG A N 1
ATOM 647 C CA . ARG A 1 88 ? -9.364 -8.700 -5.615 1.00 58.25 88 ARG A CA 1
ATOM 648 C C . ARG A 1 88 ? -8.518 -9.703 -4.816 1.00 58.25 88 ARG A C 1
ATOM 650 O O . ARG A 1 88 ? -8.251 -10.768 -5.374 1.00 58.25 88 ARG A O 1
ATOM 657 N N . PRO A 1 89 ? -8.079 -9.355 -3.592 1.00 56.28 89 PRO A N 1
ATOM 658 C CA . PRO A 1 89 ? -7.359 -10.280 -2.720 1.00 56.28 89 PRO A CA 1
ATOM 659 C C . PRO A 1 89 ? -8.215 -11.491 -2.336 1.00 56.28 89 PRO A C 1
ATOM 661 O O . PRO A 1 89 ? -9.465 -11.364 -2.334 1.00 56.28 89 PRO A O 1
#

Radius of gyration: 17.43 Å; chains: 1; bounding box: 67×29×27 Å

Secondary structure (DSSP, 8-state):
-----------S------SHHHHHHHHHHHHHHHT-S--EEEEEEEETTEEEEEEEEE-S-HHHHHHHHHHHHHHHHTSTT---TTS--

Sequence (89 aa):
MSSPAALLQPDASGPHLTSRGDLTGFFMQLAADIGADSYMLVAIVHDQDRNDARIVSSNWIFDAIELIGKRLIANLALGPLTVAPGVRP

pLDDT: mean 79.78, std 16.8, range [35.72, 95.12]

Foldseek 3Di:
DDDPPPPPPPPPDDQPCPDPVSVQVVVVVVCVVVVHPWDWDWDWDDDPPATFTDTPDIPDDPVVCVVCDRRNVRVVCVDPPHDDPPDDD